Protein AF-K4CPX8-F1 (afdb_monomer_lite)

Radius of gyration: 14.96 Å; chains: 1; bounding box: 32×31×41 Å

Sequence (124 aa):
MFNYPCCFHLSMLDPTSINLGVVGPLLDRHRSKPCVYVGCMKSGPVLSQKGVNYHEPEYWKFGEEGNKYFRHATGQIYAISKDLATYILINGDILHRYANEAVSLGFWLIGVDHTQFNFFGLSV

Organism: Solanum lycopersicum (NCBI:txid4081)

Structure (mmCIF, N/CA/C/O backbone):
data_AF-K4CPX8-F1
#
_entry.id   AF-K4CPX8-F1
#
loop_
_atom_site.group_PDB
_atom_site.id
_atom_site.type_symbol
_atom_site.label_atom_id
_atom_site.label_alt_id
_atom_site.label_comp_id
_atom_site.label_asym_id
_atom_site.label_entity_id
_atom_site.label_seq_id
_atom_site.pdbx_PDB_ins_code
_atom_site.Cartn_x
_atom_site.Cartn_y
_atom_site.Cartn_z
_atom_site.occupancy
_atom_site.B_iso_or_equiv
_atom_site.auth_seq_id
_atom_site.auth_comp_id
_atom_site.auth_asym_id
_atom_site.auth_atom_id
_atom_site.pdbx_PDB_model_num
ATOM 1 N N . MET A 1 1 ? -1.654 10.467 -13.967 1.00 39.16 1 MET A N 1
ATOM 2 C CA . MET A 1 1 ? -0.845 9.238 -14.089 1.00 39.16 1 MET A CA 1
ATOM 3 C C . MET A 1 1 ? 0.155 9.444 -15.221 1.00 39.16 1 MET A C 1
ATOM 5 O O . MET A 1 1 ? -0.257 9.513 -16.371 1.00 39.16 1 MET A O 1
ATOM 9 N N . PHE A 1 2 ? 1.435 9.662 -14.905 1.00 38.41 2 PHE A N 1
ATOM 10 C CA . PHE A 1 2 ? 2.489 9.818 -15.916 1.00 38.41 2 PHE A CA 1
ATOM 11 C C . PHE A 1 2 ? 3.146 8.459 -16.158 1.00 38.41 2 PHE A C 1
ATOM 13 O O . PHE A 1 2 ? 3.515 7.771 -15.209 1.00 38.41 2 PHE A O 1
ATOM 20 N N . ASN A 1 3 ? 3.241 8.060 -17.424 1.00 39.25 3 ASN A N 1
ATOM 21 C CA . ASN A 1 3 ? 3.744 6.754 -17.833 1.00 39.25 3 ASN A CA 1
ATOM 22 C C . ASN A 1 3 ? 5.255 6.875 -18.097 1.00 39.25 3 ASN A 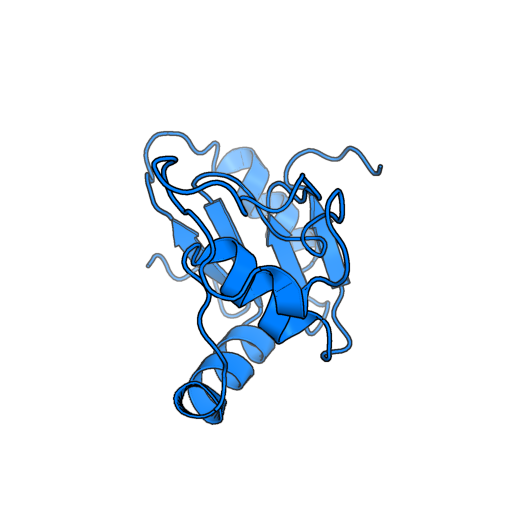C 1
ATOM 24 O O . ASN A 1 3 ? 5.662 7.398 -19.132 1.00 39.25 3 ASN A O 1
ATOM 28 N N . TYR A 1 4 ? 6.088 6.472 -17.133 1.00 47.16 4 TYR A N 1
ATOM 29 C CA . TYR A 1 4 ? 7.530 6.298 -17.354 1.00 47.16 4 TYR A CA 1
ATOM 30 C C . TYR A 1 4 ? 7.751 4.991 -18.129 1.00 47.16 4 TYR A C 1
ATOM 32 O O . TYR A 1 4 ? 6.987 4.051 -17.911 1.00 47.16 4 TYR A O 1
ATOM 40 N N . PRO A 1 5 ? 8.754 4.892 -19.024 1.00 44.06 5 PRO A N 1
ATOM 41 C CA . PRO A 1 5 ? 8.914 3.761 -19.934 1.00 44.06 5 PRO A CA 1
ATOM 42 C C . PRO A 1 5 ? 8.777 2.394 -19.234 1.00 44.06 5 PRO A C 1
ATOM 44 O O . PRO A 1 5 ? 9.649 1.936 -18.500 1.00 44.06 5 PRO A O 1
ATOM 47 N N . CYS A 1 6 ? 7.617 1.787 -19.494 1.00 47.38 6 CYS A N 1
ATOM 48 C CA . CYS A 1 6 ? 7.210 0.382 -19.428 1.00 47.38 6 CYS A CA 1
ATOM 49 C C . CYS A 1 6 ? 7.282 -0.417 -18.116 1.00 47.38 6 CYS A C 1
ATOM 51 O O . CYS A 1 6 ? 6.770 -1.537 -18.119 1.00 47.38 6 CYS A O 1
ATOM 53 N N . CYS A 1 7 ? 7.813 0.105 -17.007 1.00 58.44 7 CYS A N 1
ATOM 54 C CA . CYS A 1 7 ? 8.025 -0.731 -15.813 1.00 58.44 7 CYS A CA 1
ATOM 55 C C . CYS A 1 7 ? 7.259 -0.303 -14.554 1.00 58.44 7 CYS A C 1
ATOM 57 O O . CYS A 1 7 ? 7.025 -1.159 -13.706 1.00 58.44 7 CYS A O 1
ATOM 59 N N . PHE A 1 8 ? 6.826 0.958 -14.427 1.00 55.97 8 PHE A N 1
ATOM 60 C CA . PHE A 1 8 ? 6.267 1.483 -13.173 1.00 55.97 8 PHE A CA 1
ATOM 61 C C . PHE A 1 8 ? 5.027 2.364 -13.366 1.00 55.97 8 PHE A C 1
ATOM 63 O O . PHE A 1 8 ? 4.996 3.235 -14.232 1.00 55.97 8 PHE A O 1
ATOM 70 N N . HIS A 1 9 ? 4.030 2.169 -12.503 1.00 66.06 9 HIS A N 1
ATOM 71 C CA . HIS A 1 9 ? 2.914 3.078 -12.270 1.00 66.06 9 HIS A CA 1
ATOM 72 C C . HIS A 1 9 ? 3.259 4.014 -11.108 1.00 66.06 9 HIS A C 1
ATOM 74 O O . HIS A 1 9 ? 3.626 3.548 -10.029 1.00 66.06 9 HIS A O 1
ATOM 80 N N . LEU A 1 10 ? 3.099 5.323 -11.312 1.00 65.06 10 LEU A N 1
ATOM 81 C CA . LEU A 1 10 ? 3.292 6.343 -10.283 1.00 65.06 10 LEU A CA 1
ATOM 82 C C . LEU A 1 10 ? 1.940 6.953 -9.895 1.00 65.06 10 LEU A C 1
ATOM 84 O O . LEU A 1 10 ? 1.291 7.600 -10.726 1.00 65.06 10 LEU A O 1
ATOM 88 N N . SER A 1 11 ? 1.553 6.784 -8.635 1.00 64.81 11 SER A N 1
ATOM 89 C CA . SER A 1 11 ? 0.408 7.488 -8.058 1.00 64.81 11 SER A CA 1
ATOM 90 C C . SER A 1 11 ? 0.922 8.694 -7.284 1.00 64.81 11 SER A C 1
ATOM 92 O O . SER A 1 11 ? 1.836 8.583 -6.463 1.00 64.81 11 SER A O 1
ATOM 94 N N . MET A 1 12 ? 0.350 9.858 -7.584 1.00 59.94 12 MET A N 1
ATOM 95 C CA . MET A 1 12 ? 0.729 11.134 -6.985 1.00 59.94 12 MET A CA 1
ATOM 96 C C . MET A 1 12 ? -0.516 11.862 -6.501 1.00 59.94 12 MET A C 1
ATOM 98 O O . MET A 1 12 ? -1.446 12.063 -7.281 1.00 59.94 12 MET A O 1
ATOM 102 N N . LEU A 1 13 ? -0.494 12.290 -5.241 1.00 53.44 13 LEU A N 1
ATOM 103 C CA . LEU A 1 13 ? -1.500 13.178 -4.657 1.00 53.44 13 LEU A CA 1
ATOM 104 C C . LEU A 1 13 ? -1.179 14.660 -4.928 1.00 53.44 13 LEU A C 1
ATOM 106 O O . LEU A 1 13 ? -2.101 15.458 -5.042 1.00 53.44 13 LEU A O 1
ATOM 110 N N . ASP A 1 14 ? 0.102 15.023 -5.083 1.00 53.19 14 ASP A N 1
ATOM 111 C CA . ASP A 1 14 ? 0.550 16.373 -5.461 1.00 53.19 14 ASP A CA 1
ATOM 112 C C . ASP A 1 14 ? 1.847 16.291 -6.296 1.00 53.19 14 ASP A C 1
ATOM 114 O O . ASP A 1 14 ? 2.896 15.898 -5.780 1.00 53.19 14 ASP A O 1
ATOM 118 N N . PRO A 1 15 ? 1.803 16.610 -7.600 1.00 50.34 15 PRO A N 1
ATOM 119 C CA . PRO A 1 15 ? 2.954 16.481 -8.489 1.00 50.34 15 PRO A CA 1
ATOM 120 C C . PRO A 1 15 ? 3.999 17.600 -8.327 1.00 50.34 15 PRO A C 1
ATOM 122 O O . PRO A 1 15 ? 5.059 17.516 -8.944 1.00 50.34 15 PRO A O 1
ATOM 125 N N . THR A 1 16 ? 3.729 18.651 -7.539 1.00 54.41 16 THR A N 1
ATOM 126 C CA . THR A 1 16 ? 4.593 19.845 -7.453 1.00 54.41 16 THR A CA 1
ATOM 127 C C . THR A 1 16 ? 5.758 19.712 -6.467 1.00 54.41 16 THR A C 1
ATOM 129 O O . THR A 1 16 ? 6.721 20.471 -6.550 1.00 54.41 16 THR A O 1
ATOM 132 N N . SER A 1 17 ? 5.722 18.721 -5.571 1.00 51.88 17 SER A N 1
ATOM 133 C CA . SER A 1 17 ? 6.713 18.525 -4.502 1.00 51.88 17 SER A CA 1
ATOM 134 C C . SER A 1 17 ? 7.853 17.557 -4.865 1.00 51.88 17 SER A C 1
ATOM 136 O O . SER A 1 17 ? 8.678 17.211 -4.016 1.00 51.88 17 SER A O 1
ATOM 138 N N . ILE A 1 18 ? 7.929 17.108 -6.125 1.00 58.44 18 ILE A N 1
ATOM 139 C CA . ILE A 1 18 ? 8.805 16.000 -6.531 1.00 58.44 18 ILE A CA 1
ATOM 140 C C . ILE A 1 18 ? 10.077 16.480 -7.217 1.00 58.44 18 ILE A C 1
ATOM 142 O O . ILE A 1 18 ? 10.046 17.105 -8.276 1.00 58.44 18 ILE A O 1
ATOM 146 N N . ASN A 1 19 ? 11.221 16.032 -6.700 1.00 60.03 19 ASN A N 1
ATOM 147 C CA . ASN A 1 19 ? 12.466 16.052 -7.454 1.00 60.03 19 ASN A CA 1
ATOM 148 C C . ASN A 1 19 ? 12.525 14.838 -8.400 1.00 60.03 19 ASN A C 1
ATOM 150 O O . ASN A 1 19 ? 12.992 13.756 -8.032 1.00 60.03 19 ASN A O 1
ATOM 154 N N . LEU A 1 20 ? 12.046 15.016 -9.636 1.00 58.94 20 LEU A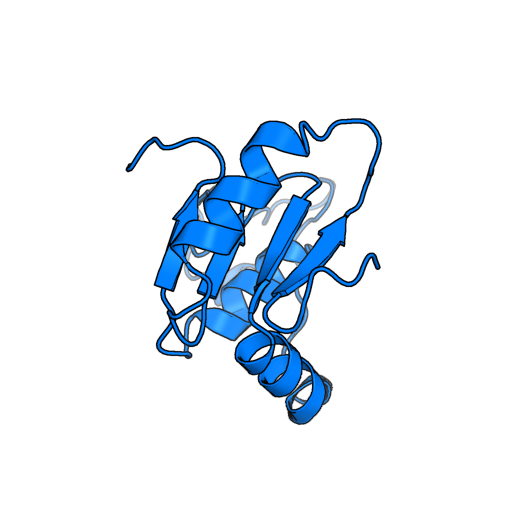 N 1
ATOM 155 C CA . LEU A 1 20 ? 12.118 13.996 -10.695 1.00 58.94 20 LEU A CA 1
ATOM 156 C C . LEU A 1 20 ? 13.559 13.526 -10.968 1.00 58.94 20 LEU A C 1
ATOM 158 O O . LEU A 1 20 ? 13.755 12.388 -11.394 1.00 58.94 20 LEU A O 1
ATOM 162 N N . GLY A 1 21 ? 14.559 14.358 -10.654 1.00 59.12 21 GLY A N 1
ATOM 163 C CA . GLY A 1 21 ? 15.980 14.014 -10.727 1.00 59.12 21 GLY A CA 1
ATOM 164 C C . GLY A 1 21 ? 16.421 12.936 -9.731 1.00 59.12 21 GLY A C 1
ATOM 165 O O . GLY A 1 21 ? 17.470 12.334 -9.931 1.00 59.12 21 GLY A O 1
ATOM 166 N N . VAL A 1 22 ? 15.624 12.643 -8.696 1.00 65.94 22 VAL A N 1
ATOM 167 C CA . VAL A 1 22 ? 15.869 11.544 -7.741 1.00 65.94 22 VAL A CA 1
ATOM 168 C C . VAL A 1 22 ? 15.024 10.314 -8.081 1.00 65.94 22 VAL A C 1
ATOM 170 O O . VAL A 1 22 ? 15.522 9.189 -8.038 1.00 65.94 22 VAL A O 1
ATOM 173 N N . VAL A 1 23 ? 13.759 10.517 -8.463 1.00 68.50 23 VAL A N 1
ATOM 174 C CA . VAL A 1 23 ? 12.818 9.420 -8.747 1.00 68.50 23 VAL A CA 1
ATOM 175 C C . VAL A 1 23 ? 13.210 8.647 -10.009 1.00 68.50 23 VAL A C 1
ATOM 177 O O . VAL A 1 23 ? 13.219 7.419 -9.981 1.00 68.50 23 VAL A O 1
ATOM 180 N N . GLY A 1 24 ? 13.590 9.336 -11.090 1.00 71.12 24 GLY A N 1
ATOM 181 C CA . GLY A 1 24 ? 13.967 8.696 -12.357 1.00 71.12 24 GLY A CA 1
ATOM 182 C C . GLY A 1 24 ? 15.136 7.709 -12.212 1.00 71.12 24 GLY A C 1
ATOM 183 O O . GLY A 1 24 ? 14.954 6.521 -12.480 1.00 71.12 24 GLY A O 1
ATOM 184 N N . PRO A 1 25 ? 16.307 8.144 -11.703 1.00 74.94 25 PRO A N 1
ATOM 185 C CA . PRO A 1 25 ? 17.454 7.256 -11.515 1.00 74.94 25 PRO A CA 1
ATOM 186 C C . PRO A 1 25 ? 17.194 6.094 -10.548 1.00 74.94 25 PRO A C 1
ATOM 188 O O . PRO A 1 25 ? 17.745 5.011 -10.736 1.00 74.94 25 PRO A O 1
ATOM 191 N N . LEU A 1 26 ? 16.369 6.294 -9.511 1.00 72.38 26 LEU A N 1
ATOM 192 C CA . LEU A 1 26 ? 16.008 5.229 -8.570 1.00 72.38 26 LEU A CA 1
ATOM 193 C C . LEU A 1 26 ? 15.160 4.145 -9.248 1.00 72.38 26 LEU A C 1
ATOM 195 O O . LEU A 1 26 ? 15.437 2.957 -9.084 1.00 72.38 26 LEU A O 1
ATOM 199 N N . LEU A 1 27 ? 14.156 4.546 -10.030 1.00 72.88 27 LEU A N 1
ATOM 200 C CA . LEU A 1 27 ? 13.326 3.607 -10.785 1.00 72.88 27 LEU A CA 1
ATOM 201 C C . LEU A 1 27 ? 14.137 2.895 -11.875 1.00 72.88 27 LEU A C 1
ATOM 203 O O . LEU A 1 27 ? 13.979 1.689 -12.057 1.00 72.88 27 LEU A O 1
ATOM 207 N N . ASP A 1 28 ? 15.067 3.590 -12.537 1.00 76.62 28 ASP A N 1
ATOM 208 C CA . ASP A 1 28 ? 15.946 2.984 -13.544 1.00 76.62 28 ASP A CA 1
ATOM 209 C C . ASP A 1 28 ? 16.881 1.921 -12.950 1.00 76.62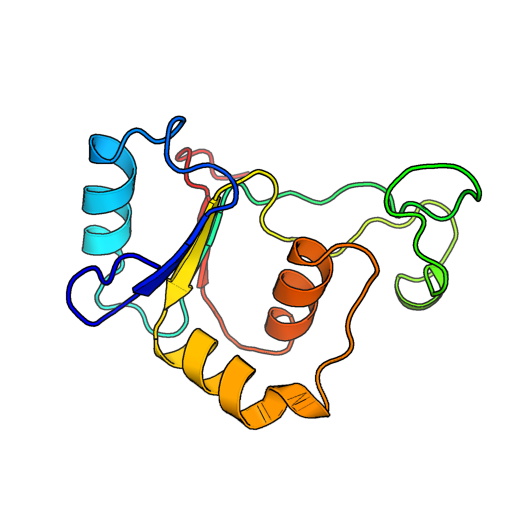 28 ASP A C 1
ATOM 211 O O . ASP A 1 28 ? 17.036 0.848 -13.537 1.00 76.62 28 ASP A O 1
ATOM 215 N N . ARG A 1 29 ? 17.430 2.146 -11.747 1.00 77.12 29 ARG A N 1
ATOM 216 C CA . ARG A 1 29 ? 18.242 1.141 -11.026 1.00 77.12 29 ARG A CA 1
ATOM 217 C C . ARG A 1 29 ? 17.474 -0.135 -10.686 1.00 77.12 29 ARG A C 1
ATOM 219 O O . ARG A 1 29 ? 18.088 -1.175 -10.448 1.00 77.12 29 ARG A O 1
ATOM 226 N N . HIS A 1 30 ? 16.150 -0.062 -10.619 1.00 74.25 30 HIS A N 1
ATOM 227 C CA . HIS A 1 30 ? 15.291 -1.183 -10.243 1.00 74.25 30 HIS A CA 1
ATOM 228 C C . HIS A 1 30 ? 14.403 -1.667 -11.388 1.00 74.25 30 HIS A C 1
ATOM 230 O O . HIS A 1 30 ? 13.554 -2.525 -11.171 1.00 74.25 30 HIS A O 1
ATOM 236 N N . ARG A 1 31 ? 14.646 -1.192 -12.615 1.00 72.19 31 ARG A N 1
ATOM 237 C CA . ARG A 1 31 ? 13.859 -1.537 -13.804 1.00 72.19 31 ARG A CA 1
ATOM 238 C C . ARG A 1 31 ? 13.804 -3.040 -14.090 1.00 72.19 31 ARG A C 1
ATOM 240 O O . ARG A 1 31 ? 12.790 -3.521 -14.578 1.00 72.19 31 ARG A O 1
ATOM 247 N N . SER A 1 32 ? 14.878 -3.774 -13.800 1.00 73.75 32 SER A N 1
ATOM 248 C CA . SER A 1 32 ? 14.962 -5.222 -14.029 1.00 73.75 32 SER A CA 1
ATOM 249 C C . SER A 1 32 ? 14.407 -6.073 -12.886 1.00 73.75 32 SER A C 1
ATOM 251 O O . SER A 1 32 ? 14.358 -7.295 -13.020 1.00 73.75 32 SER A O 1
ATOM 253 N N . LYS A 1 33 ? 14.017 -5.468 -11.755 1.00 76.75 33 LYS A N 1
ATOM 254 C CA . LYS A 1 33 ? 13.461 -6.212 -10.624 1.00 76.75 33 LYS A CA 1
ATOM 255 C C . LYS A 1 33 ? 11.955 -6.406 -10.831 1.00 76.75 33 LYS A C 1
ATOM 257 O O . LYS A 1 33 ? 11.253 -5.410 -11.014 1.00 76.75 33 LYS A O 1
ATOM 262 N N . PRO A 1 34 ? 11.447 -7.648 -10.784 1.00 75.94 34 PRO A N 1
ATOM 263 C CA . PRO A 1 34 ? 10.010 -7.877 -10.763 1.00 75.94 34 PRO A CA 1
ATOM 264 C C . PRO A 1 34 ? 9.423 -7.397 -9.430 1.00 75.94 34 PRO A C 1
ATOM 266 O O . PRO A 1 34 ? 10.130 -7.324 -8.423 1.00 75.94 34 PRO A O 1
ATOM 269 N N . CYS A 1 35 ? 8.127 -7.084 -9.428 1.00 86.81 35 CYS A N 1
ATOM 270 C CA . CYS A 1 35 ? 7.349 -6.807 -8.219 1.00 86.81 35 CYS A CA 1
ATOM 271 C C . CYS A 1 35 ? 7.987 -5.772 -7.274 1.00 86.81 35 CYS A C 1
ATOM 273 O O . CYS A 1 35 ? 8.357 -6.075 -6.143 1.00 86.81 35 CYS A O 1
ATOM 275 N N . VAL A 1 36 ? 8.132 -4.529 -7.730 1.00 87.62 36 VAL A N 1
ATOM 276 C CA . VAL A 1 36 ? 8.758 -3.457 -6.942 1.00 87.62 36 VAL A CA 1
ATOM 277 C C . VAL A 1 36 ? 7.719 -2.472 -6.409 1.00 87.62 36 VAL A C 1
ATOM 279 O O . VAL A 1 36 ? 6.891 -1.979 -7.173 1.00 87.62 36 VAL A O 1
ATOM 282 N N . TYR A 1 37 ? 7.809 -2.140 -5.120 1.00 89.81 37 TYR A N 1
ATOM 283 C CA . TYR A 1 37 ? 7.017 -1.110 -4.442 1.00 89.81 37 TYR A CA 1
ATOM 284 C C . TYR A 1 37 ? 7.947 -0.054 -3.827 1.00 89.81 37 TYR A C 1
ATOM 286 O O . TYR A 1 37 ? 8.812 -0.363 -3.013 1.00 89.81 37 TYR A O 1
ATOM 294 N N . VAL A 1 38 ? 7.804 1.208 -4.223 1.00 87.06 38 VAL A N 1
ATOM 295 C CA . VAL A 1 38 ? 8.674 2.309 -3.784 1.00 87.06 38 VAL A CA 1
ATOM 296 C C . VAL A 1 38 ? 7.835 3.425 -3.189 1.00 87.06 38 VAL A C 1
ATOM 298 O O . VAL A 1 38 ? 6.805 3.801 -3.739 1.00 87.06 38 VAL A O 1
ATOM 301 N N . GLY A 1 39 ? 8.289 3.981 -2.075 1.00 86.31 39 GLY A N 1
ATOM 302 C CA . GLY A 1 39 ? 7.594 5.051 -1.374 1.00 86.31 39 GLY A CA 1
ATOM 303 C C . GLY A 1 39 ? 8.449 5.630 -0.260 1.00 86.31 39 GLY A C 1
ATOM 304 O O . GLY A 1 39 ? 9.591 5.227 -0.068 1.00 86.31 39 GLY A O 1
ATOM 305 N N . CYS A 1 40 ? 7.912 6.565 0.514 1.00 87.12 40 CYS A N 1
ATOM 306 C CA . CYS A 1 40 ? 8.464 6.830 1.841 1.00 87.12 40 CYS A CA 1
ATOM 307 C C . CYS A 1 40 ? 7.865 5.785 2.789 1.00 87.12 40 CYS A C 1
ATOM 309 O O . CYS A 1 40 ? 6.757 5.968 3.279 1.00 87.12 40 CYS A O 1
ATOM 311 N N . MET A 1 41 ? 8.509 4.632 2.960 1.00 88.19 41 MET A N 1
ATOM 312 C CA . MET A 1 41 ? 7.924 3.523 3.712 1.00 88.19 41 MET A CA 1
ATOM 313 C C . MET A 1 41 ? 7.960 3.808 5.212 1.00 88.19 41 MET A C 1
ATOM 315 O O . MET A 1 41 ? 9.017 4.102 5.770 1.00 88.19 41 MET A O 1
ATOM 319 N N . LYS A 1 42 ? 6.820 3.648 5.887 1.00 90.31 42 LYS A N 1
ATOM 320 C CA . LYS A 1 42 ? 6.706 3.754 7.346 1.00 90.31 42 LYS A CA 1
ATOM 321 C C . LYS A 1 42 ? 5.876 2.619 7.929 1.00 90.31 42 LYS A C 1
ATOM 323 O O . LYS A 1 42 ? 5.096 1.974 7.236 1.00 90.31 42 LYS A O 1
ATOM 328 N N . SER A 1 43 ? 5.986 2.458 9.241 1.00 91.50 43 SER A N 1
ATOM 329 C C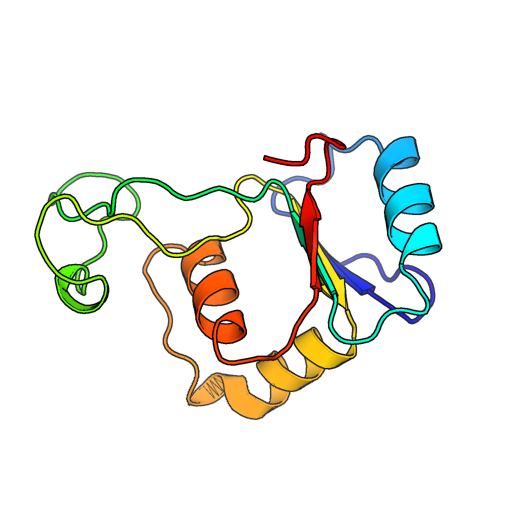A . SER A 1 43 ? 4.982 1.808 10.080 1.00 91.50 43 SER A CA 1
ATOM 330 C C . SER A 1 43 ? 4.662 2.763 11.231 1.00 91.50 43 SER A C 1
ATOM 332 O O . SER A 1 43 ? 5.558 3.413 11.772 1.00 91.50 43 SER A O 1
ATOM 334 N N . GLY A 1 44 ? 3.382 2.912 11.554 1.00 91.50 44 GLY A N 1
ATOM 335 C CA . GLY A 1 44 ? 2.887 3.882 12.532 1.00 91.50 44 GLY A CA 1
ATOM 336 C C . GLY A 1 44 ? 1.651 3.354 13.254 1.00 91.50 44 GLY A C 1
ATOM 337 O O . GLY A 1 44 ? 1.099 2.346 12.812 1.00 91.50 44 GLY A O 1
ATOM 338 N N . PRO A 1 45 ? 1.236 3.993 14.359 1.00 93.56 45 PRO A N 1
ATOM 339 C CA . PRO A 1 45 ? 0.111 3.525 15.166 1.00 93.56 45 PRO A CA 1
ATOM 340 C C . PRO A 1 45 ? -1.178 3.468 14.343 1.00 93.56 45 PRO A C 1
ATOM 342 O O . PRO A 1 45 ? -1.419 4.344 13.508 1.00 93.56 45 PRO A O 1
ATOM 345 N N . VAL A 1 46 ? -1.996 2.446 14.593 1.00 94.56 46 VAL A N 1
ATOM 346 C CA . VAL A 1 46 ? -3.329 2.329 13.993 1.00 94.56 46 VAL A CA 1
ATOM 347 C C . VAL A 1 46 ? -4.252 3.390 14.587 1.00 94.56 46 VAL A C 1
ATOM 349 O O . VAL A 1 46 ? -4.308 3.570 15.802 1.00 94.56 46 VAL A O 1
ATOM 352 N N . LEU A 1 47 ? -4.985 4.105 13.735 1.00 92.62 47 LEU A N 1
ATOM 353 C CA . LEU A 1 47 ? -5.869 5.197 14.144 1.00 92.62 47 LEU A CA 1
ATOM 354 C C . LEU A 1 47 ? -7.232 4.660 14.614 1.00 92.62 47 LEU A C 1
ATOM 356 O O . LEU A 1 47 ? -8.256 4.834 13.958 1.00 92.62 47 LEU A O 1
ATOM 360 N N . SER A 1 48 ? -7.253 3.993 15.768 1.00 91.12 48 SER A N 1
ATOM 361 C CA . SER A 1 48 ? -8.458 3.375 16.351 1.00 91.12 48 SER A CA 1
ATOM 362 C C . SER A 1 48 ? -9.391 4.356 17.075 1.00 91.12 48 SER A C 1
ATOM 364 O O . SER A 1 48 ? -10.537 4.020 17.363 1.00 91.12 48 SER A O 1
ATOM 366 N N . GLN A 1 49 ? -8.945 5.581 17.370 1.00 90.94 49 GLN A N 1
ATOM 367 C CA . GLN A 1 49 ? -9.759 6.570 18.085 1.00 90.94 49 GLN A CA 1
ATOM 368 C C . GLN A 1 49 ? -10.795 7.225 17.166 1.00 90.94 49 GLN A C 1
ATOM 370 O O . GLN A 1 49 ? -10.469 7.694 16.079 1.00 90.94 49 GLN A O 1
ATOM 375 N N . LYS A 1 50 ? -12.050 7.314 17.614 1.00 88.38 50 LYS A N 1
ATOM 376 C CA . LYS A 1 50 ? -13.097 8.036 16.877 1.00 88.38 50 LYS A CA 1
ATOM 377 C C . LYS A 1 50 ? -12.813 9.541 16.877 1.00 88.38 50 LYS A C 1
ATOM 379 O O . LYS A 1 50 ? -12.401 10.093 17.891 1.00 88.38 50 LYS A O 1
ATOM 384 N N . GLY A 1 51 ? -13.086 10.207 15.755 1.00 87.19 51 GLY A N 1
ATOM 385 C CA . GLY A 1 51 ? -12.959 11.665 15.623 1.00 87.19 51 GLY A CA 1
ATOM 386 C C . GLY A 1 51 ? -11.607 12.163 15.101 1.00 87.19 51 GLY A C 1
ATOM 387 O O . GLY A 1 51 ? -11.468 13.363 14.880 1.00 87.19 51 GLY A O 1
ATOM 388 N N . VAL A 1 52 ? -10.636 11.276 14.847 1.00 88.94 52 VAL A N 1
ATOM 389 C CA . VAL A 1 52 ? -9.424 11.630 14.089 1.00 88.94 52 VAL A CA 1
ATOM 390 C C . VAL A 1 52 ? -9.613 11.362 12.596 1.00 88.94 52 VAL A C 1
ATOM 392 O O . VAL A 1 52 ? -10.370 10.476 12.192 1.00 88.94 52 VAL A O 1
ATOM 395 N N . ASN A 1 53 ? -8.897 12.116 11.761 1.00 85.12 53 ASN A N 1
ATOM 396 C CA . ASN A 1 53 ? -8.845 11.847 10.325 1.00 85.12 53 ASN A CA 1
ATOM 397 C C . ASN A 1 53 ? -8.302 10.440 10.070 1.00 85.12 53 ASN A C 1
ATOM 399 O O . ASN A 1 53 ? -7.344 10.025 10.720 1.00 85.12 53 ASN A O 1
ATOM 403 N N . TYR A 1 54 ? -8.887 9.741 9.096 1.00 85.44 54 TYR A N 1
ATOM 404 C CA . TYR A 1 54 ? -8.555 8.347 8.785 1.00 85.44 54 TYR A CA 1
ATOM 405 C C . TYR A 1 54 ? -8.738 7.388 9.971 1.00 85.44 54 TYR A C 1
ATOM 407 O O . TYR A 1 54 ? -8.027 6.386 10.046 1.00 85.44 54 TYR A O 1
ATOM 415 N N . HIS A 1 55 ? -9.674 7.681 10.886 1.00 92.25 55 HIS A N 1
ATOM 416 C CA . HIS A 1 55 ? -10.119 6.693 11.866 1.00 92.25 55 HIS A CA 1
ATOM 417 C C . HIS A 1 55 ? -10.452 5.382 11.149 1.00 92.25 55 HIS A C 1
ATOM 419 O O . HIS A 1 55 ? -11.261 5.370 10.220 1.00 92.25 55 HIS A O 1
ATOM 425 N N . GLU A 1 56 ? -9.807 4.302 11.576 1.00 93.31 56 GLU A N 1
ATOM 426 C CA . GLU A 1 56 ? -9.948 2.992 10.967 1.00 93.31 56 GLU A CA 1
ATOM 427 C C . GLU A 1 56 ? -11.030 2.200 11.712 1.00 93.31 56 GLU A C 1
ATOM 429 O O . GLU A 1 56 ? -10.762 1.723 12.816 1.00 93.31 56 GLU A O 1
ATOM 434 N N . PRO A 1 57 ? -12.256 2.065 11.168 1.00 92.56 57 PRO A N 1
ATOM 435 C CA . PRO A 1 57 ? -13.345 1.373 11.856 1.00 92.56 57 PRO A CA 1
ATOM 436 C C . PRO A 1 57 ? -13.036 -0.107 12.098 1.00 92.56 57 PRO A C 1
ATOM 438 O O . PRO A 1 57 ? -13.505 -0.682 13.079 1.00 92.56 57 PRO A O 1
ATOM 441 N N . GLU A 1 58 ? -12.222 -0.722 11.239 1.00 93.38 58 GLU A N 1
ATOM 442 C CA . GLU A 1 58 ? -11.834 -2.124 11.349 1.00 93.38 58 GLU A CA 1
ATOM 443 C C . GLU A 1 58 ? -10.420 -2.283 11.925 1.00 93.38 58 GLU A C 1
ATOM 445 O O . GLU A 1 58 ? -9.697 -3.220 11.585 1.00 93.38 58 GLU A O 1
ATOM 450 N N . TYR A 1 59 ? -10.025 -1.386 12.841 1.00 92.38 59 TYR A N 1
ATOM 451 C CA . TYR A 1 59 ? -8.698 -1.380 13.470 1.00 92.38 59 TYR A CA 1
ATOM 452 C C . TYR A 1 59 ? -8.318 -2.720 14.120 1.00 92.38 59 TYR A C 1
ATOM 454 O O . TYR A 1 59 ? -7.138 -3.061 14.175 1.00 92.38 59 TYR A O 1
ATOM 462 N N . TRP A 1 60 ? -9.309 -3.501 14.561 1.00 92.50 60 TRP A N 1
ATOM 463 C CA . TRP A 1 60 ? -9.134 -4.833 15.146 1.00 92.50 60 TRP A CA 1
ATOM 464 C C . TRP A 1 60 ? -8.458 -5.835 14.191 1.00 92.50 60 TRP A C 1
ATOM 466 O O . TRP A 1 60 ? -7.842 -6.796 14.645 1.00 92.50 60 TRP A O 1
ATOM 476 N N . LYS A 1 61 ? -8.499 -5.605 12.868 1.00 93.94 61 LYS A N 1
ATOM 477 C CA . LYS A 1 61 ? -7.785 -6.427 11.871 1.00 93.94 61 LYS A CA 1
ATOM 478 C C . LYS A 1 61 ? -6.263 -6.290 11.953 1.00 93.94 61 LYS A C 1
ATOM 480 O O . LYS A 1 61 ? -5.544 -7.148 11.450 1.00 93.94 61 LYS A O 1
ATOM 485 N N . PHE A 1 62 ? -5.768 -5.233 12.595 1.00 93.06 62 PHE A N 1
ATOM 486 C CA . PHE A 1 62 ? -4.341 -5.017 12.842 1.00 93.06 62 PHE A CA 1
ATOM 487 C C . PHE A 1 62 ? -3.889 -5.577 14.202 1.00 93.06 62 PHE A C 1
ATOM 489 O O . PHE A 1 62 ? -2.746 -5.367 14.605 1.00 93.06 62 PHE A O 1
ATOM 496 N N . GLY A 1 63 ? -4.765 -6.308 14.898 1.00 92.75 63 GLY A N 1
ATOM 497 C CA . GLY A 1 63 ? -4.523 -6.918 16.202 1.00 92.75 63 GLY A CA 1
ATOM 498 C C . GLY A 1 63 ? -5.029 -6.057 17.360 1.00 92.75 63 GLY A C 1
ATOM 499 O O . GLY A 1 63 ? -6.118 -5.489 17.290 1.00 92.75 63 GLY A O 1
ATOM 500 N N . GLU A 1 64 ? -4.260 -6.011 18.444 1.00 90.75 64 GLU A N 1
ATOM 501 C CA . GLU A 1 64 ? -4.652 -5.374 19.703 1.00 90.75 64 GLU A CA 1
ATOM 502 C C . GLU A 1 64 ? -4.387 -3.862 19.722 1.00 90.75 64 GLU A C 1
ATOM 504 O O . GLU A 1 64 ? -3.720 -3.290 18.853 1.00 90.75 64 GLU A O 1
ATOM 509 N N . GLU A 1 65 ? -4.931 -3.191 20.735 1.00 84.44 65 GLU A N 1
ATOM 510 C CA . GLU A 1 65 ? -4.702 -1.766 20.945 1.00 84.44 65 GLU A CA 1
ATOM 511 C C . GLU A 1 65 ? -3.204 -1.464 21.125 1.00 84.44 65 GLU A C 1
ATOM 513 O O . GLU A 1 65 ? -2.481 -2.167 21.825 1.00 84.44 65 GLU A O 1
ATOM 518 N N . GLY A 1 66 ? -2.724 -0.407 20.465 1.00 86.00 66 GLY A N 1
ATOM 519 C CA . GLY A 1 66 ? -1.300 -0.060 20.423 1.00 86.00 66 GLY A CA 1
ATOM 520 C C . GLY A 1 66 ? -0.532 -0.681 19.252 1.00 86.00 66 GLY A C 1
ATOM 521 O O . GLY A 1 66 ? 0.609 -0.278 18.998 1.00 86.00 66 GLY A O 1
ATOM 522 N N . ASN A 1 67 ? -1.152 -1.585 18.484 1.00 92.81 67 ASN A N 1
ATOM 523 C CA . ASN A 1 67 ? -0.540 -2.115 17.274 1.00 92.81 67 ASN A CA 1
ATOM 524 C C . ASN A 1 67 ? -0.340 -1.045 16.196 1.00 92.81 67 ASN A C 1
ATOM 526 O O . ASN A 1 67 ? -0.961 0.024 16.162 1.00 92.81 67 ASN A O 1
ATOM 530 N N . LYS A 1 68 ? 0.588 -1.359 15.294 1.00 94.38 68 LYS A N 1
ATOM 531 C CA . LYS A 1 68 ? 0.972 -0.503 14.178 1.00 94.38 68 LYS A CA 1
ATOM 532 C C . LYS A 1 68 ? 0.446 -1.071 12.870 1.00 94.38 68 LYS A C 1
ATOM 534 O O . LYS A 1 68 ? 0.360 -2.284 12.701 1.00 94.38 68 LYS A O 1
ATOM 539 N N . TYR A 1 69 ? 0.176 -0.185 11.918 1.00 93.56 69 TYR A N 1
ATOM 540 C CA . TYR A 1 69 ? -0.039 -0.584 10.535 1.00 93.56 69 TYR A CA 1
ATOM 541 C C . TYR A 1 69 ? 1.174 -1.357 10.014 1.00 93.56 69 TYR A C 1
ATOM 543 O O . TYR A 1 69 ? 2.325 -1.036 10.344 1.00 93.56 69 TYR A O 1
ATOM 551 N N . PHE A 1 70 ? 0.920 -2.310 9.120 1.00 91.69 70 PHE A N 1
ATOM 552 C CA . PHE A 1 70 ? 1.970 -2.910 8.307 1.00 91.69 70 PHE A CA 1
ATOM 553 C C . PHE A 1 70 ? 2.753 -1.841 7.546 1.00 91.69 70 PHE A C 1
ATOM 555 O O . PHE A 1 70 ? 2.282 -0.715 7.343 1.00 91.69 70 PHE A O 1
ATOM 562 N N . ARG A 1 71 ? 3.976 -2.184 7.141 1.00 91.50 71 ARG A N 1
ATOM 563 C CA . ARG A 1 71 ? 4.841 -1.250 6.426 1.00 91.50 71 ARG A CA 1
ATOM 564 C C . ARG A 1 71 ? 4.185 -0.857 5.098 1.00 91.50 71 ARG A C 1
ATOM 566 O O . ARG A 1 71 ? 3.852 -1.718 4.295 1.00 91.50 71 ARG A O 1
ATOM 573 N N . HIS A 1 72 ? 3.983 0.440 4.896 1.00 91.94 72 HIS A N 1
ATOM 574 C CA . HIS A 1 72 ? 3.327 1.002 3.716 1.00 91.94 72 HIS A CA 1
ATOM 575 C C . HIS A 1 72 ? 3.980 2.330 3.333 1.00 91.94 72 HIS A C 1
ATOM 577 O O . HIS A 1 72 ? 4.610 2.990 4.167 1.00 91.94 72 HIS A O 1
ATOM 583 N N . ALA A 1 73 ? 3.827 2.741 2.077 1.00 90.00 73 ALA A N 1
ATOM 584 C CA . ALA A 1 73 ? 4.258 4.059 1.634 1.00 90.00 73 ALA A CA 1
ATOM 585 C C . ALA A 1 73 ? 3.416 5.143 2.315 1.00 90.00 73 ALA A C 1
ATOM 587 O O . ALA A 1 73 ? 2.197 5.060 2.370 1.00 90.00 73 ALA A O 1
ATOM 588 N N . THR A 1 74 ? 4.059 6.188 2.818 1.00 81.81 74 THR A N 1
ATOM 589 C CA . THR A 1 74 ? 3.410 7.389 3.335 1.00 81.81 74 THR A CA 1
ATOM 590 C C . THR A 1 74 ? 3.731 8.590 2.467 1.00 81.81 74 THR A C 1
ATOM 592 O O . THR A 1 74 ? 4.775 8.659 1.822 1.00 81.81 74 THR A O 1
ATOM 595 N N . GLY A 1 75 ? 2.860 9.591 2.534 1.00 71.25 75 GLY A N 1
ATOM 596 C CA . GLY A 1 75 ? 3.035 10.844 1.816 1.00 71.25 75 GLY A CA 1
ATOM 597 C C . GLY A 1 75 ? 2.359 10.815 0.454 1.00 71.25 75 GLY A C 1
ATOM 598 O O . GLY A 1 75 ? 1.515 9.970 0.175 1.00 71.25 75 GLY A O 1
ATOM 599 N N . GLN A 1 76 ? 2.702 11.793 -0.374 1.00 69.75 76 GLN A N 1
ATOM 600 C CA . GLN A 1 76 ? 1.970 12.078 -1.605 1.00 69.75 76 GLN A CA 1
ATOM 601 C C . GLN A 1 76 ? 2.398 11.211 -2.796 1.00 69.75 76 GLN A C 1
ATOM 603 O O . GLN A 1 76 ? 1.819 11.359 -3.867 1.00 69.75 76 GLN A O 1
ATOM 608 N N . ILE A 1 77 ? 3.428 10.368 -2.656 1.00 74.25 77 ILE A N 1
ATOM 609 C CA . ILE A 1 77 ? 4.107 9.746 -3.798 1.00 74.25 77 ILE A CA 1
ATOM 610 C C . ILE A 1 77 ? 4.459 8.300 -3.470 1.00 74.25 77 ILE A C 1
ATOM 612 O O . ILE A 1 77 ? 5.138 8.023 -2.477 1.00 74.25 77 ILE A O 1
ATOM 616 N N . TYR A 1 78 ? 4.066 7.395 -4.357 1.00 83.75 78 TYR A N 1
ATOM 617 C CA . TYR A 1 78 ? 4.576 6.033 -4.409 1.00 83.75 78 TYR A CA 1
ATOM 618 C C . TYR A 1 78 ? 4.633 5.545 -5.859 1.00 83.75 78 TYR A C 1
ATOM 620 O O . TYR A 1 78 ? 3.934 6.053 -6.740 1.00 83.75 78 TYR A O 1
ATOM 628 N N . ALA A 1 79 ? 5.480 4.551 -6.108 1.00 84.62 79 ALA A N 1
ATOM 629 C CA . ALA A 1 79 ? 5.570 3.853 -7.380 1.00 84.62 79 ALA A CA 1
ATOM 630 C C . ALA A 1 79 ? 5.383 2.353 -7.156 1.00 84.62 79 ALA A C 1
ATOM 632 O O . ALA A 1 79 ? 5.948 1.787 -6.222 1.00 84.62 79 ALA A O 1
ATOM 633 N N . ILE A 1 80 ? 4.634 1.697 -8.034 1.00 86.44 80 ILE A N 1
ATOM 634 C CA . ILE A 1 80 ? 4.542 0.237 -8.084 1.00 86.44 80 ILE A CA 1
ATOM 635 C C . ILE A 1 80 ? 4.926 -0.246 -9.474 1.00 86.44 80 ILE A C 1
ATOM 637 O O . ILE A 1 80 ? 4.647 0.417 -10.470 1.00 86.44 80 ILE A O 1
ATOM 641 N N . SER A 1 81 ? 5.581 -1.396 -9.562 1.00 87.38 81 SER A N 1
ATOM 642 C CA . SER A 1 81 ? 5.878 -2.019 -10.851 1.00 87.38 81 SER A CA 1
ATOM 643 C C . SER A 1 81 ? 4.596 -2.419 -11.592 1.00 87.38 81 SER A C 1
ATOM 645 O O . SER A 1 81 ? 3.540 -2.609 -10.980 1.00 87.38 81 SER A O 1
ATOM 647 N N . LYS A 1 82 ? 4.691 -2.577 -12.914 1.00 84.06 82 LYS A N 1
ATOM 648 C CA . LYS A 1 82 ? 3.572 -2.980 -13.777 1.00 84.06 82 LYS A CA 1
ATOM 649 C C . LYS A 1 82 ? 2.904 -4.279 -13.311 1.00 84.06 82 LYS A C 1
ATOM 651 O O . LYS A 1 82 ? 1.678 -4.370 -13.355 1.00 84.06 82 LYS A O 1
ATOM 656 N N . ASP A 1 83 ? 3.680 -5.250 -12.841 1.00 86.62 83 ASP A N 1
ATOM 657 C CA . ASP A 1 83 ? 3.155 -6.548 -12.404 1.00 86.62 83 ASP A CA 1
ATOM 658 C C . ASP A 1 83 ? 2.296 -6.403 -11.141 1.00 86.62 83 ASP A C 1
ATOM 660 O O . ASP A 1 83 ? 1.181 -6.921 -11.093 1.00 86.62 83 ASP A O 1
ATOM 664 N N . LEU A 1 84 ? 2.740 -5.595 -10.168 1.00 90.06 84 LEU A N 1
ATOM 665 C CA . LEU A 1 84 ? 1.939 -5.275 -8.978 1.00 90.06 84 LEU A CA 1
ATOM 666 C C . LEU A 1 84 ? 0.677 -4.484 -9.333 1.00 90.06 84 LEU A C 1
ATOM 668 O O . LEU A 1 84 ? -0.396 -4.770 -8.810 1.00 90.06 84 LEU A O 1
ATOM 672 N N . ALA A 1 85 ? 0.783 -3.514 -10.246 1.00 89.50 85 ALA A N 1
ATOM 673 C CA . ALA A 1 85 ? -0.380 -2.763 -10.715 1.00 89.50 85 ALA A CA 1
ATOM 674 C C . ALA A 1 85 ? -1.406 -3.681 -11.399 1.00 89.50 85 ALA A C 1
ATOM 676 O O . ALA A 1 85 ? -2.608 -3.537 -11.191 1.00 89.50 85 ALA A O 1
ATOM 677 N N . THR A 1 86 ? -0.928 -4.654 -12.177 1.00 88.75 86 THR A N 1
ATOM 678 C CA . THR A 1 86 ? -1.769 -5.650 -12.850 1.00 88.75 86 THR A CA 1
ATOM 679 C C . THR A 1 86 ? -2.432 -6.583 -11.838 1.00 88.75 86 THR A C 1
ATOM 681 O O . THR A 1 86 ? -3.632 -6.824 -11.937 1.00 88.75 86 THR A O 1
ATOM 684 N N . TYR A 1 87 ? -1.694 -7.050 -10.825 1.00 91.38 87 TYR A N 1
ATOM 685 C CA . TYR A 1 87 ? -2.248 -7.845 -9.727 1.00 91.38 87 TYR A CA 1
ATOM 686 C C . TYR A 1 87 ? -3.386 -7.110 -9.007 1.00 91.38 87 TYR A C 1
ATOM 688 O O . TYR A 1 87 ? -4.460 -7.682 -8.819 1.00 91.38 87 TYR A O 1
ATOM 696 N N . ILE A 1 88 ? -3.179 -5.836 -8.659 1.00 92.25 88 ILE A N 1
ATOM 697 C CA . ILE A 1 88 ? -4.198 -5.013 -7.995 1.00 92.25 88 ILE A CA 1
ATOM 698 C C . ILE A 1 88 ? -5.418 -4.823 -8.898 1.00 92.25 88 ILE A C 1
ATOM 700 O O . ILE A 1 88 ? -6.545 -4.942 -8.430 1.00 92.25 88 ILE A O 1
ATOM 704 N N . LEU A 1 89 ? -5.205 -4.559 -10.191 1.00 90.44 89 LEU A N 1
ATOM 705 C CA . LEU A 1 89 ? -6.289 -4.377 -11.155 1.00 90.44 89 LEU A CA 1
ATOM 706 C C . LEU A 1 89 ? -7.147 -5.642 -11.305 1.00 90.44 89 LEU A C 1
ATOM 708 O O . LEU A 1 89 ? -8.368 -5.543 -11.301 1.00 90.44 89 LEU A O 1
ATOM 712 N N . ILE A 1 90 ? -6.520 -6.817 -11.421 1.00 94.69 90 ILE A N 1
ATOM 713 C CA . ILE A 1 90 ? -7.220 -8.099 -11.607 1.00 94.69 90 ILE A CA 1
ATOM 714 C C . ILE A 1 90 ? -8.006 -8.497 -10.353 1.00 94.69 90 ILE A C 1
ATOM 716 O O . ILE A 1 90 ? -9.106 -9.027 -10.463 1.00 94.69 90 ILE A O 1
ATOM 720 N N . ASN A 1 91 ? -7.452 -8.251 -9.164 1.00 94.75 91 ASN A N 1
ATOM 721 C CA . ASN A 1 91 ? -8.037 -8.707 -7.899 1.00 94.75 91 ASN A CA 1
ATOM 722 C C . ASN A 1 91 ? -8.825 -7.606 -7.169 1.00 94.75 91 ASN A C 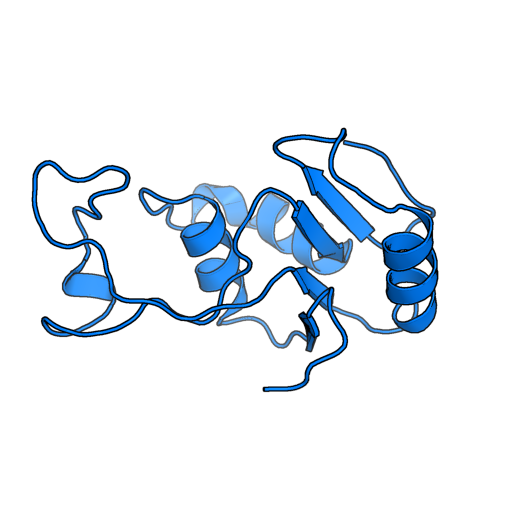1
ATOM 724 O O . ASN A 1 91 ? -9.251 -7.806 -6.034 1.00 94.75 91 ASN A O 1
ATOM 728 N N . GLY A 1 92 ? -9.028 -6.443 -7.794 1.00 92.81 92 GLY A N 1
ATOM 729 C CA . GLY A 1 92 ? -9.533 -5.234 -7.138 1.00 92.81 92 GLY A CA 1
ATOM 730 C C . GLY A 1 92 ? -10.858 -5.401 -6.388 1.00 92.81 92 GLY A C 1
ATOM 731 O O . GLY A 1 92 ? -11.069 -4.713 -5.390 1.00 92.81 92 GLY A O 1
ATOM 732 N N . ASP A 1 93 ? -11.707 -6.332 -6.822 1.00 94.94 93 ASP A N 1
ATOM 733 C CA . ASP A 1 93 ? -13.026 -6.591 -6.230 1.00 94.94 93 ASP A CA 1
ATOM 734 C C . ASP A 1 93 ? -12.966 -7.373 -4.909 1.00 94.94 93 ASP A C 1
ATOM 736 O O . ASP A 1 93 ? -13.875 -7.273 -4.088 1.00 94.94 93 ASP A O 1
ATOM 740 N N . ILE A 1 94 ? -11.892 -8.135 -4.680 1.00 95.56 94 ILE A N 1
ATOM 741 C CA . ILE A 1 94 ? -11.682 -8.905 -3.440 1.00 95.56 94 ILE A CA 1
ATOM 742 C C . ILE A 1 94 ? -10.689 -8.226 -2.490 1.00 95.56 94 ILE A C 1
ATOM 744 O O . ILE A 1 94 ? -10.551 -8.624 -1.332 1.00 95.56 94 ILE A O 1
ATOM 748 N N . LEU A 1 95 ? -9.980 -7.202 -2.969 1.00 94.69 95 LEU A N 1
ATOM 749 C CA . LEU A 1 95 ? -8.987 -6.472 -2.196 1.00 94.69 95 LEU A CA 1
ATOM 750 C C . LEU A 1 95 ? -9.662 -5.500 -1.221 1.00 94.69 95 LEU A C 1
ATOM 752 O O . LEU A 1 95 ? -10.272 -4.498 -1.598 1.00 94.69 95 LEU A O 1
ATOM 756 N N . HIS A 1 96 ? -9.520 -5.794 0.069 1.00 94.81 96 HIS A N 1
ATOM 757 C CA . HIS A 1 96 ? -10.125 -5.011 1.139 1.00 94.81 96 HIS A CA 1
ATOM 758 C C . HIS A 1 96 ? -9.545 -3.589 1.232 1.00 94.81 96 HIS A C 1
ATOM 760 O O . HIS A 1 96 ? -8.328 -3.413 1.246 1.00 94.81 96 HIS A O 1
ATOM 766 N N . ARG A 1 97 ? -10.408 -2.573 1.335 1.00 94.19 97 ARG A N 1
ATOM 767 C CA . ARG A 1 97 ? -10.020 -1.159 1.432 1.00 94.19 97 ARG A CA 1
ATOM 768 C C . ARG A 1 97 ? -10.185 -0.655 2.861 1.00 94.19 97 ARG A C 1
ATOM 770 O O . ARG A 1 97 ? -11.283 -0.698 3.402 1.00 94.19 97 ARG A O 1
ATOM 777 N N . TYR A 1 98 ? -9.099 -0.130 3.407 1.00 93.12 98 TYR A N 1
ATOM 778 C CA . TYR A 1 98 ? -9.053 0.601 4.668 1.00 93.12 98 TYR A CA 1
ATOM 779 C C . TYR A 1 98 ? -9.340 2.089 4.451 1.00 93.12 98 TYR A C 1
ATOM 781 O O . TYR A 1 98 ? -9.289 2.589 3.323 1.00 93.12 98 TYR A O 1
ATOM 789 N N . ALA A 1 99 ? -9.584 2.824 5.539 1.00 92.00 99 ALA A N 1
ATOM 790 C CA . ALA A 1 99 ? -9.863 4.260 5.493 1.00 92.00 99 ALA A CA 1
ATOM 791 C C . ALA A 1 99 ? -8.729 5.056 4.820 1.00 92.00 99 ALA A C 1
ATOM 793 O O . ALA A 1 99 ? -8.968 6.078 4.177 1.00 92.00 99 ALA A O 1
ATOM 794 N N . ASN A 1 100 ? -7.489 4.582 4.957 1.00 89.38 100 ASN A N 1
ATOM 795 C CA . ASN A 1 100 ? -6.320 5.142 4.293 1.00 89.38 100 ASN A CA 1
ATOM 796 C C . ASN A 1 100 ? -5.942 4.303 3.054 1.00 89.38 100 ASN A C 1
ATOM 798 O O . ASN A 1 100 ? -5.620 3.116 3.159 1.00 89.38 100 ASN A O 1
ATOM 802 N N . GLU A 1 101 ? -5.935 4.930 1.873 1.00 88.88 101 GLU A N 1
ATOM 803 C CA . GLU A 1 101 ? -5.578 4.282 0.599 1.00 88.88 101 GLU A CA 1
ATOM 804 C C . GLU A 1 101 ? -4.172 3.670 0.640 1.00 88.88 101 GLU A C 1
ATOM 806 O O . GLU A 1 101 ? -3.965 2.542 0.198 1.00 88.88 101 GLU A O 1
ATOM 811 N N . ALA A 1 102 ? -3.204 4.378 1.221 1.00 89.38 102 ALA A N 1
ATOM 812 C CA . ALA A 1 102 ? -1.827 3.913 1.261 1.00 89.38 102 ALA A CA 1
ATOM 813 C C . ALA A 1 102 ? -1.655 2.700 2.192 1.00 89.38 102 ALA A C 1
ATOM 815 O O . ALA A 1 102 ? -0.869 1.800 1.895 1.00 89.38 102 ALA A O 1
ATOM 816 N N . VAL A 1 103 ? -2.442 2.632 3.275 1.00 92.50 103 VAL A N 1
ATOM 817 C CA . VAL A 1 103 ? -2.536 1.434 4.129 1.00 92.50 103 VAL A CA 1
ATOM 818 C C . VAL A 1 103 ? -3.157 0.273 3.354 1.00 92.50 103 VAL A C 1
ATOM 820 O O . VAL A 1 103 ? -2.647 -0.841 3.437 1.00 92.50 103 VAL A O 1
ATOM 823 N N . SER A 1 104 ? -4.206 0.532 2.566 1.00 93.44 104 SER A N 1
ATOM 824 C CA . SER A 1 104 ? -4.825 -0.480 1.695 1.00 93.44 104 SER A CA 1
ATOM 825 C C . SER A 1 104 ? -3.810 -1.063 0.719 1.00 93.44 104 SER A C 1
ATOM 827 O O . SER A 1 104 ? -3.635 -2.276 0.669 1.00 93.44 104 SER A O 1
ATOM 829 N N . LEU A 1 105 ? -3.064 -0.204 0.022 1.00 92.38 105 LEU A N 1
ATOM 830 C CA . LEU A 1 105 ? -2.029 -0.630 -0.912 1.00 92.38 105 LEU A CA 1
ATOM 831 C C . LEU A 1 105 ? -0.941 -1.472 -0.234 1.00 92.38 105 LEU A C 1
ATOM 833 O O . LEU A 1 105 ? -0.613 -2.549 -0.724 1.00 92.38 105 LEU A O 1
ATOM 837 N N . GLY A 1 106 ? -0.397 -1.013 0.898 1.00 92.38 106 GLY A N 1
ATOM 838 C CA . GLY A 1 106 ? 0.611 -1.777 1.640 1.00 92.38 106 GLY A CA 1
ATOM 839 C C . GLY A 1 106 ? 0.082 -3.131 2.122 1.00 92.38 106 GLY A C 1
ATOM 840 O O . GLY A 1 106 ? 0.790 -4.133 2.051 1.00 92.38 106 GLY A O 1
ATOM 841 N N . PHE A 1 107 ? -1.183 -3.184 2.545 1.00 94.12 107 PHE A N 1
ATOM 842 C CA . PHE A 1 107 ? -1.836 -4.425 2.948 1.00 94.12 107 PHE A CA 1
ATOM 843 C C . PHE A 1 107 ? -2.028 -5.397 1.778 1.00 94.12 107 PHE A C 1
ATOM 845 O O . PHE A 1 107 ? -1.748 -6.579 1.933 1.00 94.12 107 PHE A O 1
ATOM 852 N N . TRP A 1 108 ? -2.440 -4.936 0.594 1.00 94.31 108 TRP A N 1
ATOM 853 C CA . TRP A 1 108 ? -2.596 -5.814 -0.578 1.00 94.31 108 TRP A CA 1
ATOM 854 C C . TRP A 1 108 ? -1.293 -6.485 -0.996 1.00 94.31 108 TRP A C 1
ATOM 856 O O . TRP A 1 108 ? -1.310 -7.593 -1.529 1.00 94.31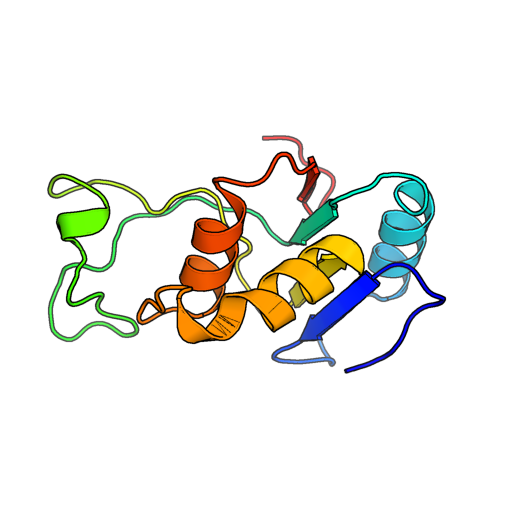 108 TRP A O 1
ATOM 866 N N . LEU A 1 109 ? -0.172 -5.812 -0.746 1.00 92.81 109 LEU A N 1
ATOM 867 C CA . LEU A 1 109 ? 1.155 -6.281 -1.114 1.00 92.81 109 LEU A CA 1
ATOM 868 C C . LEU A 1 109 ? 1.810 -7.155 -0.037 1.00 92.81 109 LEU A C 1
ATOM 870 O O . LEU A 1 109 ? 2.810 -7.798 -0.334 1.00 92.81 109 LEU A O 1
ATOM 874 N N . ILE A 1 110 ? 1.260 -7.251 1.182 1.00 91.06 110 ILE A N 1
ATOM 875 C CA . ILE A 1 110 ? 1.881 -8.052 2.253 1.00 91.06 110 ILE A CA 1
ATOM 876 C C . ILE A 1 110 ? 1.918 -9.551 1.933 1.00 91.06 110 ILE A C 1
ATOM 878 O O . ILE A 1 110 ? 2.842 -10.248 2.338 1.00 91.06 110 ILE A O 1
ATOM 882 N N . GLY A 1 111 ? 0.916 -10.038 1.198 1.00 88.38 111 GLY A N 1
ATOM 883 C CA . GLY A 1 111 ? 0.827 -11.426 0.745 1.00 88.38 111 GLY A CA 1
ATOM 884 C C . GLY A 1 111 ? 1.545 -11.693 -0.579 1.00 88.38 111 GLY A C 1
ATOM 885 O O . GLY A 1 111 ? 1.483 -12.812 -1.079 1.00 88.38 111 GLY A O 1
ATOM 886 N N . VAL A 1 112 ? 2.190 -10.679 -1.166 1.00 90.56 112 VAL A N 1
ATOM 887 C CA . VAL A 1 112 ? 2.891 -10.773 -2.450 1.00 90.56 112 VAL A CA 1
ATOM 888 C C . VAL A 1 112 ? 4.393 -10.738 -2.195 1.00 90.56 112 VAL A C 1
ATOM 890 O O . VAL A 1 112 ? 4.879 -9.843 -1.503 1.00 90.56 112 VAL A O 1
ATOM 893 N N . ASP A 1 113 ? 5.138 -11.671 -2.789 1.00 89.81 113 ASP A N 1
ATOM 894 C CA . ASP A 1 113 ? 6.601 -11.603 -2.791 1.00 89.81 113 ASP A CA 1
ATOM 895 C C . ASP A 1 113 ? 7.053 -10.421 -3.660 1.00 89.81 113 ASP A C 1
ATOM 897 O O . ASP A 1 113 ? 6.927 -10.428 -4.889 1.00 89.81 113 ASP A O 1
ATOM 901 N N . HIS A 1 114 ? 7.486 -9.349 -3.004 1.00 87.75 114 HIS A N 1
ATOM 902 C CA . HIS A 1 114 ? 7.819 -8.085 -3.640 1.00 87.75 114 HIS A CA 1
ATOM 903 C C . HIS A 1 114 ? 9.029 -7.446 -2.963 1.00 87.75 114 HIS A C 1
ATOM 905 O O . HIS A 1 114 ? 9.288 -7.627 -1.773 1.00 87.75 114 HIS A O 1
ATOM 911 N N . THR A 1 115 ? 9.766 -6.634 -3.719 1.00 87.81 115 THR A N 1
ATOM 912 C CA . THR A 1 115 ? 10.855 -5.831 -3.160 1.00 87.81 115 THR A CA 1
ATOM 913 C C . THR A 1 115 ? 10.368 -4.419 -2.855 1.00 87.81 115 THR A C 1
ATOM 915 O O . THR A 1 115 ? 9.816 -3.747 -3.730 1.00 87.81 115 THR A O 1
ATOM 918 N N . GLN A 1 116 ? 10.618 -3.944 -1.633 1.00 86.31 116 GLN A N 1
ATOM 919 C CA . GLN A 1 116 ? 10.283 -2.583 -1.211 1.00 86.31 116 GLN A CA 1
ATOM 920 C C . GLN A 1 116 ? 11.516 -1.677 -1.079 1.00 86.31 116 GLN A C 1
ATOM 922 O O . GLN A 1 116 ? 12.551 -2.106 -0.569 1.00 86.31 116 GLN A O 1
ATOM 927 N N . PHE A 1 117 ? 11.394 -0.409 -1.491 1.00 83.56 117 PHE A N 1
ATOM 928 C CA . PHE A 1 117 ? 12.460 0.597 -1.377 1.00 83.56 117 PHE A CA 1
ATOM 929 C C . PHE A 1 117 ? 11.948 1.939 -0.846 1.00 83.56 117 PHE A C 1
ATOM 931 O O . PHE A 1 117 ? 10.820 2.347 -1.125 1.00 83.56 117 PHE A O 1
ATOM 938 N N . ASN A 1 118 ? 12.815 2.654 -0.126 1.00 83.44 118 ASN A N 1
ATOM 939 C CA . ASN A 1 118 ? 12.570 4.034 0.285 1.00 83.44 118 ASN A CA 1
ATOM 940 C C . ASN A 1 118 ? 13.052 5.033 -0.782 1.00 83.44 118 ASN A C 1
ATOM 942 O O . ASN A 1 118 ? 14.133 4.857 -1.340 1.00 83.44 118 ASN A O 1
ATOM 946 N N . PHE A 1 119 ? 12.295 6.113 -1.028 1.00 70.94 119 PHE A N 1
ATOM 947 C CA . PHE A 1 119 ? 12.728 7.204 -1.926 1.00 70.94 119 PHE A CA 1
ATOM 948 C C . PHE A 1 119 ? 13.971 7.951 -1.429 1.00 70.94 119 PHE A C 1
ATOM 950 O O . PHE A 1 119 ? 14.778 8.424 -2.226 1.00 70.94 119 PHE A O 1
ATOM 957 N N . PHE A 1 120 ? 14.144 8.039 -0.115 1.00 60.47 120 PHE A N 1
ATOM 958 C CA . PHE A 1 120 ? 15.377 8.507 0.501 1.00 60.47 120 PHE A CA 1
ATOM 959 C C . PHE A 1 120 ? 16.178 7.261 0.848 1.00 60.47 120 PHE A C 1
ATOM 961 O O . PHE A 1 120 ? 15.651 6.406 1.551 1.00 60.47 120 PHE A O 1
ATOM 968 N N . GLY A 1 121 ? 17.406 7.128 0.343 1.00 44.00 121 GLY A N 1
ATOM 969 C CA . GLY A 1 121 ? 18.289 5.965 0.521 1.00 44.00 121 GLY A CA 1
ATOM 970 C C . GLY A 1 121 ? 18.748 5.691 1.961 1.00 44.00 121 GLY A C 1
ATOM 971 O O . GLY A 1 121 ? 19.908 5.371 2.184 1.00 44.00 121 GLY A O 1
ATOM 972 N N . LEU A 1 122 ? 17.855 5.820 2.937 1.00 34.22 122 LEU A N 1
ATOM 973 C CA . LEU A 1 122 ? 17.976 5.281 4.274 1.00 34.22 122 LEU A CA 1
ATOM 974 C C . LEU A 1 122 ? 17.252 3.934 4.282 1.00 34.22 122 LEU A C 1
ATOM 976 O O . LEU A 1 122 ? 16.020 3.843 4.370 1.00 34.22 122 LEU A O 1
ATOM 980 N N . SER A 1 123 ? 18.055 2.879 4.162 1.00 29.56 123 SER A N 1
ATOM 981 C CA . SER A 1 123 ? 17.743 1.618 4.820 1.00 29.56 123 SER A CA 1
ATOM 982 C C . SER A 1 123 ? 17.501 1.938 6.297 1.00 29.56 123 SER A C 1
ATOM 984 O O . SER A 1 123 ? 18.407 2.422 6.973 1.00 29.56 123 SER A O 1
ATOM 986 N N . VAL A 1 124 ? 16.269 1.750 6.761 1.00 35.75 124 VAL A N 1
ATOM 987 C CA . VAL A 1 124 ? 16.008 1.450 8.177 1.00 35.75 124 VAL A CA 1
ATOM 988 C C . VAL A 1 124 ? 16.204 -0.036 8.361 1.00 35.75 124 VAL A C 1
ATOM 990 O O . VAL A 1 124 ? 15.632 -0.773 7.520 1.00 35.75 124 VAL A O 1
#

Secondary structure (DSSP, 8-state):
--B-SSSEEEEES-GGG--HHHHHHHHHHTTT-SSEEEEEEE--B---STTSTT--TTGGGG-STT-BPPSEEEEEEEEEEHHHHHHHHHHTTTS---SSHHHHHHHHHHTS--EEEESSS---

InterPro domains:
  IPR002659 Glycosyl transferase, family 31 [PF01762] (19-113)
  IPR002659 Glycosyl transferase, family 31 [PTHR11214] (17-114)

pLDDT: mean 79.7, std 16.77, range [29.56, 95.56]

Foldseek 3Di:
DDDDPAWKDKAFPDPPPDDPVLVVVVCVVCRPPPWEKEAQKDKDAQQCDPPDQQNWVVSCVQPDHRGIQAIWHDDGIMMTTPVLVVVCVVCVVVQDDTSDNRSSSRVVCPPPPHHYYYSPPDDD